Protein AF-T0YEG1-F1 (afdb_monomer)

InterPro domains:
  IPR000453 Chorismate synthase [PF01264] (1-141)
  IPR000453 Chorismate synthase [PTHR21085] (18-141)
  IPR035904 Chorismate synthase AroC superfamily [G3DSA:3.60.150.10] (1-143)
  IPR035904 Chorismate synthase AroC superfamily [SSF103263] (2-141)

Nearest PDB structures (foldseek):
  2qhf-assembly1_A  TM=9.565E-01  e=2.273E-11  unclassified
  4baj-assembly1_A  TM=9.523E-01  e=2.970E-11  Mycobacterium tuberculosis
  4bai-assembly1_A  TM=9.524E-01  e=4.149E-11  Mycobacterium tuberculosis
  2o12-assembly1_A  TM=9.758E-01  e=1.478E-10  Mycobacterium tuberculosis H37Rv
  2o11-assembly1_A  TM=9.607E-01  e=1.478E-10  Mycobacterium tuberculosis H37Rv

Foldseek 3Di:
DFQWKAPQGHDPPDDDDPVCQVVLVPQPRSDNDVVSSVVNVVVCVVQVVVVHDIDGDDDDADPPDDPPQFDPPDPCRQPQNVVFVVVCPDPPDDDDAAALRPVLVPDDPVPSDFDWDAQPVCVVQVRIATPDCNRNCRPHGHDDDDDPPPDPDDD

Structure (mmCIF, N/CA/C/O backbone):
data_AF-T0YEG1-F1
#
_entry.id   AF-T0YEG1-F1
#
loop_
_atom_site.group_PDB
_atom_site.id
_atom_site.type_symbol
_atom_site.label_atom_id
_atom_site.label_alt_id
_atom_site.label_comp_id
_atom_site.label_asym_id
_atom_site.label_entity_id
_atom_site.label_seq_id
_atom_site.pdbx_PDB_ins_code
_atom_site.Cartn_x
_atom_site.Cartn_y
_atom_site.Cartn_z
_atom_site.occupancy
_atom_site.B_iso_or_equiv
_atom_site.auth_seq_id
_atom_site.auth_comp_id
_atom_site.auth_asym_id
_atom_site.auth_atom_id
_atom_site.pdbx_PDB_model_num
ATOM 1 N N . HIS A 1 1 ? -7.327 1.721 -1.449 1.00 96.62 1 HIS A N 1
ATOM 2 C CA . HIS A 1 1 ? -8.341 0.846 -0.829 1.00 96.62 1 HIS A CA 1
ATOM 3 C C . HIS A 1 1 ? -7.730 0.218 0.411 1.00 96.62 1 HIS A C 1
ATOM 5 O O . HIS A 1 1 ? -6.508 0.142 0.495 1.00 96.62 1 HIS A O 1
ATOM 11 N N . VAL A 1 2 ? -8.543 -0.129 1.399 1.00 97.94 2 VAL A N 1
ATOM 12 C CA . VAL A 1 2 ? -8.074 -0.701 2.665 1.00 97.94 2 VAL A CA 1
ATOM 13 C C . VAL A 1 2 ? -7.899 -2.206 2.508 1.00 97.94 2 VAL A C 1
ATOM 15 O O . VAL A 1 2 ? -8.802 -2.884 2.024 1.00 97.94 2 VAL A O 1
ATOM 18 N N . VAL A 1 3 ? -6.732 -2.712 2.913 1.00 97.81 3 VAL A N 1
ATOM 19 C CA . VAL A 1 3 ? -6.375 -4.139 2.833 1.00 97.81 3 VAL A CA 1
ATOM 20 C C . VAL A 1 3 ? -6.279 -4.801 4.208 1.00 97.81 3 VAL A C 1
ATOM 22 O O . VAL A 1 3 ? -6.286 -6.026 4.301 1.00 97.81 3 VAL A O 1
ATOM 25 N N . ARG A 1 4 ? -6.213 -4.015 5.291 1.00 98.31 4 ARG A N 1
ATOM 26 C CA . ARG A 1 4 ? -6.243 -4.519 6.670 1.00 98.31 4 ARG A CA 1
ATOM 27 C C . ARG A 1 4 ? -6.834 -3.496 7.633 1.00 98.31 4 ARG A C 1
ATOM 29 O O . ARG A 1 4 ? -6.472 -2.324 7.553 1.00 98.31 4 ARG A O 1
ATOM 36 N N . ILE A 1 5 ? -7.631 -3.964 8.591 1.00 98.62 5 ILE A N 1
ATOM 37 C CA . ILE A 1 5 ? -7.984 -3.246 9.826 1.00 98.62 5 ILE A CA 1
ATOM 38 C C . ILE A 1 5 ? -7.854 -4.237 10.982 1.00 98.62 5 ILE A C 1
ATOM 40 O O . ILE A 1 5 ? -8.390 -5.341 10.897 1.00 98.62 5 ILE A O 1
ATOM 44 N N . GLY A 1 6 ? -7.126 -3.863 12.036 1.00 98.06 6 GLY A N 1
ATOM 45 C CA . GLY A 1 6 ? -6.855 -4.771 13.155 1.00 98.06 6 GLY A CA 1
ATOM 46 C C . GLY A 1 6 ? -6.250 -6.101 12.684 1.00 98.06 6 GLY A C 1
ATOM 47 O O . GLY A 1 6 ? -5.307 -6.114 11.883 1.00 98.06 6 GLY A O 1
ATOM 48 N N . ALA A 1 7 ? -6.811 -7.218 13.155 1.00 97.56 7 ALA A N 1
ATOM 49 C CA . ALA A 1 7 ? -6.394 -8.564 12.753 1.00 97.56 7 ALA A CA 1
ATOM 50 C C . ALA A 1 7 ? -6.937 -9.014 11.377 1.00 97.56 7 ALA A C 1
ATOM 52 O O . ALA A 1 7 ? -6.459 -10.001 10.812 1.00 97.56 7 ALA A O 1
ATOM 53 N N . VAL A 1 8 ? -7.909 -8.300 10.804 1.00 98.38 8 VAL A N 1
ATOM 54 C CA . VAL A 1 8 ? -8.610 -8.706 9.578 1.00 98.38 8 VAL A CA 1
ATOM 55 C C . VAL A 1 8 ? -7.862 -8.224 8.338 1.00 98.38 8 VAL A C 1
ATOM 57 O O . VAL A 1 8 ? -7.644 -7.027 8.162 1.00 98.38 8 VAL A O 1
ATOM 60 N N . THR A 1 9 ? -7.497 -9.148 7.445 1.00 97.88 9 THR A N 1
ATOM 61 C CA . THR A 1 9 ? -6.786 -8.861 6.185 1.00 97.88 9 THR A CA 1
ATOM 62 C C . THR A 1 9 ? -7.610 -9.320 4.982 1.00 97.88 9 THR A C 1
ATOM 64 O O . THR A 1 9 ? -8.132 -10.432 4.989 1.00 97.88 9 THR A O 1
ATOM 67 N N . SER A 1 10 ? -7.707 -8.487 3.943 1.00 96.62 10 SER A N 1
ATOM 68 C CA . SER A 1 10 ? -8.344 -8.861 2.676 1.00 96.62 10 SER A CA 1
ATOM 69 C C . SER A 1 10 ? -7.488 -9.858 1.883 1.00 96.62 10 SER A C 1
ATOM 71 O O . S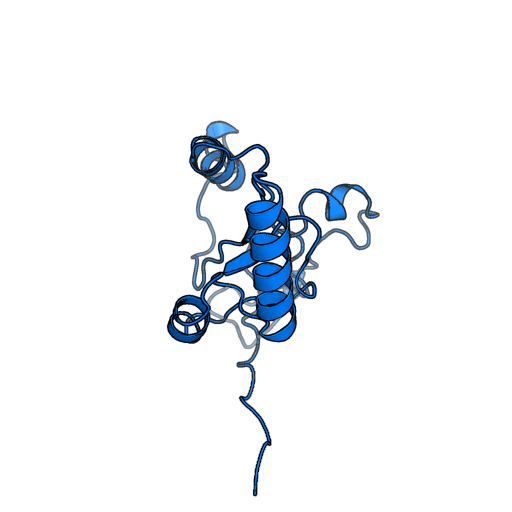ER A 1 10 ? -6.260 -9.845 2.022 1.00 96.62 10 SER A O 1
ATOM 73 N N . PRO A 1 11 ? -8.078 -10.659 0.979 1.00 94.12 11 PRO A N 1
ATOM 74 C CA . PRO A 1 11 ? -7.315 -11.560 0.120 1.00 94.12 11 PRO A CA 1
ATOM 75 C C . PRO A 1 11 ? -6.194 -10.839 -0.662 1.00 94.12 11 PRO A C 1
ATOM 77 O O . PRO A 1 11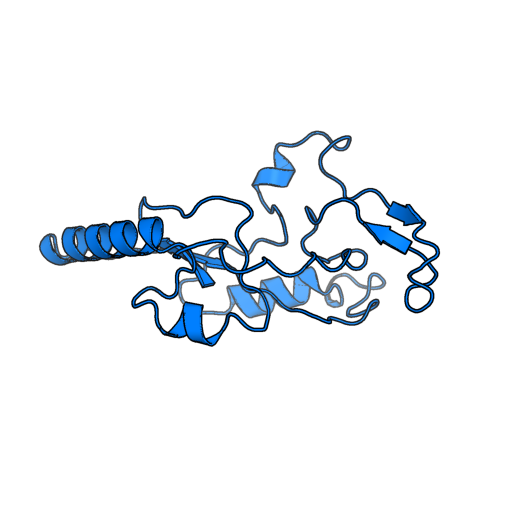 ? -6.412 -9.740 -1.188 1.00 94.12 11 PRO A O 1
ATOM 80 N N . PRO A 1 12 ? -4.989 -11.434 -0.772 1.00 87.94 12 PRO A N 1
ATOM 81 C CA . PRO A 1 12 ? -3.878 -10.819 -1.489 1.00 87.94 12 PRO A CA 1
ATOM 82 C C . PRO A 1 12 ? -4.146 -10.753 -2.999 1.00 87.94 12 PRO A C 1
ATOM 84 O O . PRO A 1 12 ? -4.909 -11.535 -3.564 1.00 87.94 12 PRO A O 1
ATOM 87 N N . GLY A 1 13 ? -3.484 -9.818 -3.684 1.00 82.94 13 GLY A N 1
ATOM 88 C CA . GLY A 1 13 ? -3.550 -9.696 -5.146 1.00 82.94 13 GLY A CA 1
ATOM 89 C C . GLY A 1 13 ? -4.841 -9.073 -5.693 1.00 82.94 13 GLY A C 1
ATOM 90 O O . GLY A 1 13 ? -4.989 -8.925 -6.912 1.00 82.94 13 GLY A O 1
ATOM 91 N N . VAL A 1 14 ? -5.769 -8.660 -4.826 1.00 83.00 14 VAL A N 1
ATOM 92 C CA . VAL A 1 14 ? -6.977 -7.936 -5.224 1.00 83.00 14 VAL A CA 1
ATOM 93 C C . VAL A 1 14 ? -6.701 -6.432 -5.198 1.00 83.00 14 VAL A C 1
ATOM 95 O O . VAL A 1 14 ? -6.606 -5.830 -4.138 1.00 83.00 14 VAL A O 1
ATOM 98 N N . ARG A 1 15 ? -6.603 -5.810 -6.382 1.00 89.94 15 ARG A N 1
ATOM 99 C CA . ARG A 1 15 ? -6.469 -4.350 -6.533 1.00 89.94 15 ARG A CA 1
ATOM 100 C C . ARG A 1 15 ? -7.646 -3.767 -7.328 1.00 89.94 15 ARG A C 1
ATOM 102 O O . ARG A 1 15 ? -8.048 -4.408 -8.306 1.00 89.94 15 ARG A O 1
ATOM 109 N N . PRO A 1 16 ? -8.183 -2.591 -6.955 1.00 93.44 16 PRO A N 1
ATOM 110 C CA . PRO A 1 16 ? -9.294 -1.950 -7.663 1.00 93.44 16 PRO A CA 1
ATOM 111 C C . PRO A 1 16 ? -8.829 -1.392 -9.000 1.00 93.44 16 PRO A C 1
ATOM 113 O O . PRO A 1 16 ? -7.845 -0.659 -9.037 1.00 93.44 16 PRO A O 1
ATOM 116 N N . ALA A 1 17 ? -9.525 -1.689 -10.090 1.00 92.88 17 ALA A N 1
ATOM 117 C CA . ALA A 1 17 ? -9.319 -1.041 -11.380 1.00 92.88 17 ALA A CA 1
ATOM 118 C C . ALA A 1 17 ? -9.678 0.461 -11.314 1.00 92.88 17 ALA A C 1
ATOM 120 O O . ALA A 1 17 ? -10.447 0.871 -10.444 1.00 92.88 17 ALA A O 1
ATOM 121 N N . PRO A 1 18 ? -9.198 1.297 -12.259 1.00 91.94 18 PRO A N 1
ATOM 122 C CA . PRO A 1 18 ? -9.544 2.722 -12.297 1.00 91.94 18 PRO A CA 1
ATOM 123 C C . PRO A 1 18 ? -11.052 3.014 -12.249 1.00 91.94 18 PRO A C 1
ATOM 125 O O . PRO A 1 18 ? -11.471 3.990 -11.640 1.00 91.94 18 PRO A O 1
ATOM 128 N N . SER A 1 19 ? -11.865 2.154 -12.871 1.00 93.62 19 SER A N 1
ATOM 129 C CA . SER A 1 19 ? -13.327 2.264 -12.927 1.00 93.62 19 SER A CA 1
ATOM 130 C C . SER A 1 19 ? -14.046 1.786 -11.660 1.00 93.62 19 SER A C 1
ATOM 132 O O . SER A 1 19 ? -15.265 1.877 -11.585 1.00 93.62 19 SER A O 1
ATOM 134 N N . GLU A 1 20 ? -13.330 1.225 -10.686 1.00 94.06 20 GLU A N 1
ATOM 135 C CA . GLU A 1 20 ? -13.904 0.670 -9.450 1.00 94.06 20 GLU A CA 1
ATOM 136 C C . GLU A 1 20 ? -13.783 1.638 -8.267 1.00 94.06 20 GLU A C 1
ATOM 138 O O . GLU A 1 20 ? -14.040 1.258 -7.128 1.00 94.06 20 GLU A O 1
ATOM 143 N N . ARG A 1 21 ? -13.410 2.899 -8.519 1.00 93.12 21 ARG A N 1
ATOM 144 C CA . ARG A 1 21 ? -13.273 3.914 -7.468 1.00 93.12 21 ARG A CA 1
ATOM 145 C C . ARG A 1 21 ? -14.561 4.089 -6.666 1.00 93.12 21 ARG A C 1
ATOM 147 O O . ARG A 1 21 ? -14.509 4.022 -5.445 1.00 93.12 21 ARG A O 1
ATOM 154 N N . ASP A 1 22 ? -15.695 4.226 -7.346 1.00 95.62 22 ASP A N 1
ATOM 155 C CA . ASP A 1 22 ? -16.988 4.433 -6.683 1.00 95.62 22 ASP A CA 1
ATOM 156 C C . ASP A 1 22 ? -17.419 3.201 -5.874 1.00 95.62 22 ASP A C 1
ATOM 158 O O . ASP A 1 22 ? -18.046 3.330 -4.830 1.00 95.62 22 ASP A O 1
ATOM 162 N N . VAL A 1 23 ? -17.017 1.999 -6.310 1.00 95.06 23 VAL A N 1
ATOM 163 C CA . VAL A 1 23 ? -17.257 0.749 -5.568 1.00 95.06 23 VAL A CA 1
ATOM 164 C C . VAL A 1 23 ? -16.466 0.743 -4.261 1.00 95.06 23 VAL A C 1
ATOM 166 O O . VAL A 1 23 ? -17.005 0.404 -3.212 1.00 95.06 23 VAL A O 1
ATOM 169 N N . VAL A 1 24 ? -15.195 1.152 -4.309 1.00 96.56 24 VAL A N 1
ATOM 170 C CA . VAL A 1 24 ? -14.360 1.290 -3.108 1.00 96.56 24 VAL A CA 1
ATOM 171 C C . VAL A 1 24 ? -14.912 2.375 -2.186 1.00 96.56 24 VAL A C 1
ATOM 173 O O . VAL A 1 24 ? -14.927 2.182 -0.977 1.00 96.56 24 VAL A O 1
ATOM 176 N N . ASP A 1 25 ? -15.366 3.501 -2.732 1.00 96.75 25 ASP A N 1
ATOM 177 C CA . ASP A 1 25 ? -15.872 4.626 -1.940 1.00 96.75 25 ASP A CA 1
ATOM 178 C C . ASP A 1 25 ? -17.252 4.346 -1.316 1.00 96.75 25 ASP A C 1
ATOM 180 O O . ASP A 1 25 ? -17.569 4.922 -0.279 1.00 96.75 25 ASP A O 1
ATOM 184 N N . ALA A 1 26 ? -18.037 3.422 -1.882 1.00 96.94 26 ALA A N 1
ATOM 185 C CA . ALA A 1 26 ? -19.301 2.960 -1.302 1.00 96.94 26 ALA A CA 1
ATOM 186 C C . ALA A 1 26 ? -19.126 2.021 -0.090 1.00 96.94 26 ALA A C 1
ATOM 188 O O . ALA A 1 26 ? -20.056 1.855 0.696 1.00 96.94 26 ALA A O 1
ATOM 189 N N . SER A 1 27 ? -17.954 1.397 0.072 1.00 97.38 27 SER A N 1
ATOM 190 C CA . SER A 1 27 ? -17.638 0.559 1.234 1.00 97.38 27 SER A CA 1
ATOM 191 C C . SER A 1 27 ? -17.370 1.432 2.463 1.00 97.38 27 SER A C 1
ATOM 193 O O . SER A 1 27 ? -16.503 2.305 2.417 1.00 97.38 27 SER A O 1
ATOM 195 N N . GLU A 1 28 ? -18.043 1.161 3.589 1.00 97.81 28 GLU A N 1
ATOM 196 C CA . GLU A 1 28 ? -17.878 1.924 4.845 1.00 97.81 28 GLU A CA 1
ATOM 197 C C . GLU A 1 28 ? -16.418 1.970 5.325 1.00 97.81 28 GLU A C 1
ATOM 199 O O . GLU A 1 28 ? -15.969 2.957 5.905 1.00 97.81 28 GLU A O 1
ATOM 204 N N . VAL A 1 29 ? -15.657 0.910 5.042 1.00 98.00 29 VAL A N 1
ATOM 205 C CA . VAL A 1 29 ? -14.234 0.783 5.391 1.00 98.00 29 VAL A CA 1
ATOM 206 C C . VAL A 1 29 ? -13.312 0.929 4.179 1.00 98.00 29 VAL A C 1
ATOM 208 O O . VAL A 1 29 ? -12.116 0.676 4.277 1.00 98.00 29 VAL A O 1
ATOM 211 N N . ARG A 1 30 ? -13.844 1.324 3.016 1.00 97.94 30 ARG A N 1
ATOM 212 C CA . ARG A 1 30 ? -13.111 1.479 1.746 1.00 97.94 30 ARG A CA 1
ATOM 213 C C . ARG A 1 30 ? -12.285 0.253 1.343 1.00 97.94 30 ARG A C 1
ATOM 215 O O . ARG A 1 30 ? -11.227 0.384 0.712 1.00 97.94 30 ARG A O 1
ATOM 222 N N . CYS A 1 31 ? -12.754 -0.936 1.714 1.00 97.25 31 CYS A N 1
ATOM 223 C CA . CYS A 1 31 ? -12.201 -2.218 1.287 1.00 97.25 31 CYS A CA 1
ATOM 224 C C . CYS A 1 31 ? -12.953 -2.696 0.040 1.00 97.25 31 CYS A C 1
ATOM 226 O O . CYS A 1 31 ? -14.179 -2.602 -0.014 1.00 97.25 31 CYS A O 1
ATOM 228 N N . LEU A 1 32 ? -12.216 -3.174 -0.967 1.00 96.50 32 LEU A N 1
ATOM 229 C CA . LEU A 1 32 ? -12.792 -3.664 -2.223 1.00 96.50 32 LEU A CA 1
ATOM 230 C C . LEU A 1 32 ? -13.469 -5.035 -2.070 1.00 96.50 32 LEU A C 1
ATOM 232 O O . LEU A 1 32 ? -14.381 -5.352 -2.827 1.00 96.50 32 LEU A O 1
ATOM 236 N N . ASP A 1 33 ? -12.991 -5.851 -1.132 1.00 95.94 33 ASP A N 1
ATOM 237 C CA . ASP A 1 33 ? -13.516 -7.189 -0.884 1.00 95.94 33 ASP A CA 1
ATOM 238 C 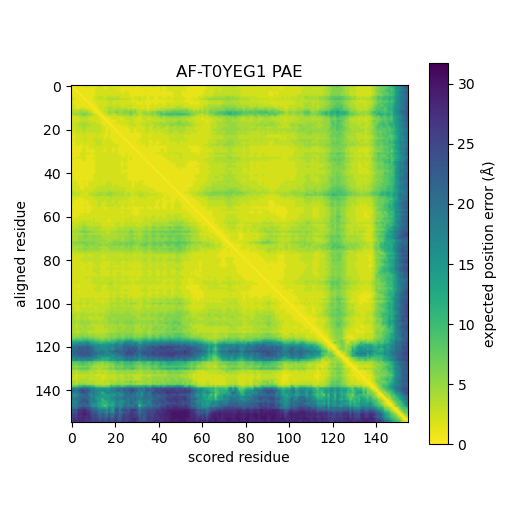C . ASP A 1 33 ? -14.676 -7.120 0.128 1.00 95.94 33 ASP A C 1
ATOM 240 O O . ASP A 1 33 ? -14.462 -6.663 1.254 1.00 95.94 33 ASP A O 1
ATOM 244 N N . PRO A 1 34 ? -15.906 -7.520 -0.246 1.00 95.56 34 PRO A N 1
ATOM 245 C CA . PRO A 1 34 ? -17.079 -7.337 0.606 1.00 95.56 34 PRO A CA 1
ATOM 246 C C . PRO A 1 34 ? -17.061 -8.226 1.858 1.00 95.56 34 PRO A C 1
ATOM 248 O O . PRO A 1 34 ? -17.536 -7.798 2.910 1.00 95.56 34 PRO A O 1
ATOM 251 N N . GLU A 1 35 ? -16.491 -9.432 1.778 1.00 96.81 35 GLU A N 1
ATOM 252 C CA . GLU A 1 35 ? -16.385 -10.343 2.924 1.00 96.81 35 GLU A CA 1
ATOM 253 C C . GLU A 1 35 ? -15.396 -9.798 3.961 1.00 96.81 35 GLU A C 1
ATOM 255 O O . GLU A 1 35 ? -15.722 -9.678 5.146 1.00 96.81 35 GLU A O 1
ATOM 260 N N . ALA A 1 36 ? -14.214 -9.373 3.511 1.00 97.50 36 ALA A N 1
ATOM 261 C CA . ALA A 1 36 ? -13.231 -8.719 4.359 1.00 97.50 36 ALA A CA 1
ATOM 262 C C . ALA A 1 36 ? -13.767 -7.393 4.914 1.00 97.50 36 ALA A C 1
ATOM 264 O O . ALA A 1 36 ? -13.536 -7.100 6.084 1.00 97.50 36 ALA A O 1
ATOM 265 N N . ALA A 1 37 ? -14.524 -6.617 4.129 1.00 98.00 37 ALA A N 1
ATOM 266 C CA . ALA A 1 37 ? -15.154 -5.386 4.602 1.00 98.00 37 ALA A CA 1
ATOM 267 C C . ALA A 1 37 ? -16.105 -5.650 5.781 1.00 98.00 37 ALA A C 1
ATOM 269 O O . ALA A 1 37 ? -16.012 -4.974 6.807 1.00 98.00 37 ALA A O 1
ATOM 270 N N . ALA A 1 38 ? -16.972 -6.663 5.678 1.00 98.38 38 ALA A N 1
ATOM 271 C CA . ALA A 1 38 ? -17.875 -7.046 6.763 1.00 98.38 38 ALA A CA 1
ATOM 272 C C . ALA A 1 38 ? -17.110 -7.490 8.023 1.00 98.38 38 ALA A C 1
ATOM 274 O O . ALA A 1 38 ? -17.450 -7.077 9.135 1.00 98.38 38 ALA A O 1
ATOM 275 N N . ALA A 1 39 ? -16.040 -8.273 7.855 1.00 98.50 39 ALA A N 1
ATOM 276 C CA . ALA A 1 39 ? -15.183 -8.697 8.960 1.00 98.50 39 ALA A CA 1
ATOM 277 C C . ALA A 1 39 ? -14.436 -7.517 9.616 1.00 98.50 39 ALA A C 1
ATOM 279 O O . ALA A 1 39 ? -14.371 -7.439 10.841 1.00 98.50 39 ALA A O 1
ATOM 280 N N . MET A 1 40 ? -13.940 -6.554 8.832 1.00 98.62 40 MET A N 1
ATOM 281 C CA . MET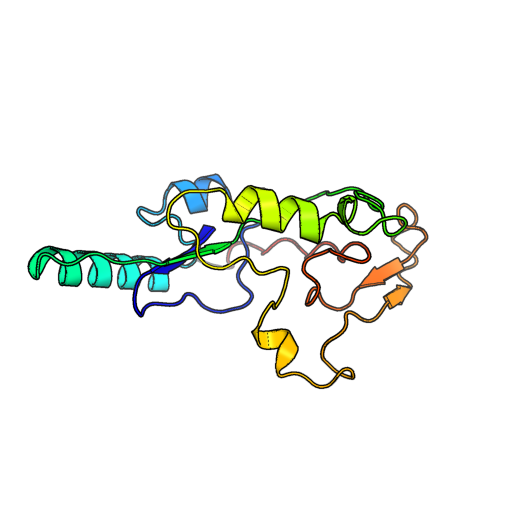 A 1 40 ? -13.307 -5.333 9.349 1.00 98.62 40 MET A CA 1
ATOM 282 C C . MET A 1 40 ? -14.296 -4.478 10.154 1.00 98.62 40 MET A C 1
ATOM 284 O O . MET A 1 40 ? -13.938 -3.952 11.204 1.00 98.62 40 MET A O 1
ATOM 288 N N . ILE A 1 41 ? -15.550 -4.359 9.705 1.00 98.62 41 ILE A N 1
ATOM 289 C CA . ILE A 1 41 ? -16.602 -3.644 10.448 1.00 98.62 41 ILE A CA 1
ATOM 290 C C . ILE A 1 41 ? -16.885 -4.333 11.790 1.00 98.62 41 ILE A C 1
ATOM 292 O O . ILE A 1 41 ? -17.050 -3.656 12.806 1.00 98.62 41 ILE A O 1
ATOM 296 N N . ALA A 1 42 ? -16.935 -5.668 11.815 1.00 98.56 42 ALA A N 1
ATOM 297 C CA . ALA A 1 42 ? -17.120 -6.425 13.052 1.00 98.56 42 ALA A CA 1
ATOM 298 C C . ALA A 1 42 ? -15.960 -6.203 14.040 1.00 98.56 42 ALA A C 1
ATOM 300 O O . ALA A 1 42 ? -16.213 -5.941 15.216 1.00 98.56 42 ALA A O 1
ATOM 301 N N . GLU A 1 43 ? -14.719 -6.219 13.550 1.00 98.56 43 GLU A N 1
ATOM 302 C CA . GLU A 1 43 ? -13.513 -5.933 14.337 1.00 98.56 43 GLU A CA 1
ATOM 303 C C . GLU A 1 43 ? -13.549 -4.517 14.938 1.00 98.56 43 GLU A C 1
ATOM 305 O O . GLU A 1 43 ? -13.342 -4.337 16.138 1.00 98.56 43 GLU A O 1
ATOM 310 N N . ILE A 1 44 ? -13.905 -3.506 14.134 1.00 98.62 44 ILE A N 1
ATOM 311 C CA . ILE A 1 44 ? -14.063 -2.119 14.605 1.00 98.62 44 ILE A CA 1
ATOM 312 C C . ILE A 1 44 ? -15.095 -2.038 15.732 1.00 98.62 44 ILE A C 1
ATOM 314 O O . ILE A 1 44 ? -14.861 -1.376 16.742 1.00 98.62 44 ILE A O 1
ATOM 318 N N . ARG A 1 45 ? -16.243 -2.710 15.579 1.00 98.31 45 ARG A N 1
ATOM 319 C CA . ARG A 1 45 ? -17.303 -2.716 16.600 1.00 98.31 45 ARG A CA 1
ATOM 320 C C . ARG A 1 45 ? -16.858 -3.408 17.887 1.00 98.31 45 ARG A C 1
ATOM 322 O O . ARG A 1 45 ? -17.240 -2.951 18.963 1.00 98.31 45 ARG A O 1
ATOM 329 N N . ALA A 1 46 ? -16.076 -4.482 17.786 1.00 98.44 46 ALA A N 1
ATOM 330 C CA . ALA A 1 46 ? -15.524 -5.180 18.943 1.00 98.44 46 ALA A CA 1
ATOM 331 C C . ALA A 1 46 ? -14.557 -4.276 19.724 1.00 98.44 46 ALA A C 1
ATOM 333 O O . ALA A 1 46 ? -14.794 -4.026 20.904 1.00 98.44 46 ALA A O 1
ATOM 334 N N . ALA A 1 47 ? -13.570 -3.681 19.047 1.00 98.50 47 ALA A N 1
ATOM 335 C CA . ALA A 1 47 ? -12.627 -2.751 19.673 1.00 98.50 47 ALA A CA 1
ATOM 336 C C . ALA A 1 47 ? -13.337 -1.536 20.295 1.00 98.50 47 ALA A C 1
ATOM 338 O O . ALA A 1 47 ? -13.066 -1.163 21.435 1.00 98.50 47 ALA A O 1
ATOM 339 N N . ALA A 1 48 ? -14.324 -0.962 19.596 1.00 98.38 48 ALA A N 1
ATOM 340 C CA . ALA A 1 48 ? -15.100 0.164 20.111 1.00 98.38 48 ALA A CA 1
ATOM 341 C C . ALA A 1 48 ? -15.893 -0.189 21.382 1.00 98.38 48 ALA A C 1
ATOM 343 O O . ALA A 1 48 ? -15.991 0.634 22.292 1.00 98.38 48 ALA A O 1
ATOM 344 N N . LYS A 1 49 ? -16.442 -1.410 21.475 1.00 98.25 49 LYS A N 1
ATOM 345 C CA . LYS A 1 49 ? -17.141 -1.895 22.678 1.00 98.25 49 LYS A CA 1
ATOM 346 C C . LYS A 1 49 ? -16.201 -2.011 23.882 1.00 98.25 49 LYS A C 1
ATOM 348 O O . LYS A 1 49 ? -16.646 -1.845 25.015 1.00 98.25 49 LYS A O 1
ATOM 353 N N . GLU A 1 50 ? -14.927 -2.285 23.632 1.00 98.12 50 GLU A N 1
ATOM 354 C CA . GLU A 1 50 ? -13.877 -2.396 24.648 1.00 98.12 50 GLU A CA 1
ATOM 355 C C . GLU A 1 50 ? -13.212 -1.045 24.967 1.00 98.12 50 GLU A C 1
ATOM 357 O O . GLU A 1 50 ? -12.435 -0.950 25.914 1.00 98.12 50 GLU A O 1
ATOM 362 N N . GLY A 1 51 ? -13.559 0.019 24.233 1.00 98.00 51 GLY A N 1
ATOM 363 C CA . GLY A 1 51 ? -12.948 1.340 24.386 1.00 98.00 51 GLY A CA 1
ATOM 364 C C . GLY A 1 51 ? -11.530 1.428 23.815 1.00 98.00 51 GLY A C 1
ATOM 365 O O . GLY A 1 51 ? -10.769 2.302 24.228 1.00 98.00 51 GLY A O 1
ATOM 366 N N . ASP A 1 52 ? -11.180 0.535 22.888 1.00 9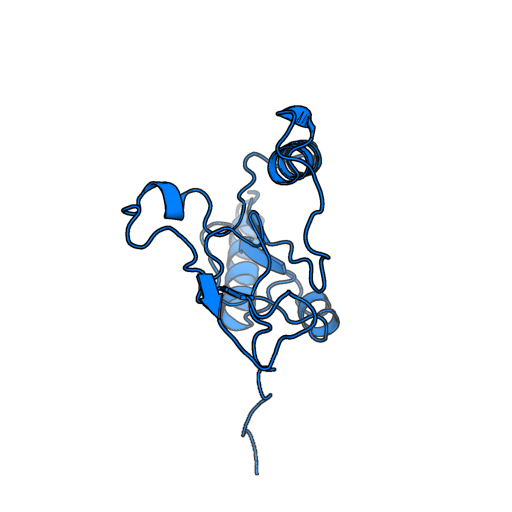8.44 52 ASP A N 1
ATOM 367 C CA . ASP A 1 52 ? -9.868 0.470 22.245 1.00 98.44 52 ASP A CA 1
ATOM 368 C C . ASP A 1 52 ? -9.887 1.084 20.829 1.00 98.44 52 ASP A C 1
ATOM 370 O O . ASP A 1 52 ? -10.924 1.498 20.299 1.00 98.44 52 ASP A O 1
ATOM 374 N N . SER A 1 53 ? -8.715 1.166 20.205 1.00 97.88 53 SER A N 1
ATOM 375 C CA . SER A 1 53 ? -8.486 1.714 18.872 1.00 97.88 53 SER A CA 1
ATOM 376 C C . SER A 1 53 ? -7.760 0.714 17.976 1.00 97.88 53 SER A C 1
ATOM 378 O O . SER A 1 53 ? -6.988 -0.122 18.437 1.00 97.88 53 SER A O 1
ATOM 380 N N . LEU A 1 54 ? -7.979 0.820 16.666 1.00 98.56 54 LEU A N 1
ATOM 381 C CA . LEU A 1 54 ? -7.358 -0.059 15.681 1.00 98.56 54 LEU A CA 1
ATOM 382 C C . LEU A 1 54 ? -6.536 0.739 14.677 1.00 98.56 54 LEU A C 1
ATOM 384 O O . LEU A 1 54 ? -6.925 1.820 14.234 1.00 98.56 54 LEU A O 1
ATOM 388 N N . GLY A 1 55 ? -5.410 0.155 14.278 1.00 98.44 55 GLY A N 1
ATOM 389 C CA . GLY A 1 55 ? -4.686 0.547 13.077 1.00 98.44 55 GLY A CA 1
ATOM 390 C C . GLY A 1 55 ? -5.144 -0.246 11.851 1.00 98.44 55 GLY A C 1
ATOM 391 O O . GLY A 1 55 ? -6.111 -1.011 11.883 1.00 98.44 55 GLY A O 1
ATOM 392 N N . GLY A 1 56 ? -4.397 -0.106 10.761 1.00 98.12 56 GLY A N 1
ATOM 393 C CA . GLY A 1 56 ? -4.668 -0.834 9.530 1.00 98.12 56 GLY A CA 1
ATOM 394 C C . GLY A 1 56 ? -3.609 -0.607 8.462 1.00 98.12 56 GLY A C 1
ATOM 395 O O . GLY A 1 56 ? -2.584 0.031 8.701 1.00 98.12 56 GLY A O 1
ATOM 396 N N . VAL A 1 57 ? -3.877 -1.136 7.273 1.00 98.19 57 VAL A N 1
ATOM 397 C CA . VAL A 1 57 ? -3.042 -0.967 6.081 1.00 98.19 57 VAL A CA 1
ATOM 398 C C . VAL A 1 57 ? -3.938 -0.553 4.921 1.00 98.19 57 VAL A C 1
ATOM 400 O O . VAL A 1 57 ? -4.958 -1.190 4.644 1.00 98.19 57 VAL A O 1
ATOM 403 N N . ALA A 1 58 ? -3.540 0.508 4.226 1.00 97.31 58 ALA A N 1
ATOM 404 C CA . ALA A 1 58 ? -4.177 0.965 3.001 1.00 97.31 58 ALA A CA 1
ATOM 405 C C . ALA A 1 58 ? -3.199 0.846 1.830 1.00 97.31 58 ALA A C 1
ATOM 407 O O . ALA A 1 58 ? -2.042 1.244 1.933 1.00 97.31 58 ALA A O 1
ATOM 408 N N . GLU A 1 59 ? -3.686 0.334 0.704 1.00 97.12 59 GLU A N 1
ATOM 409 C CA . GLU A 1 59 ? -2.938 0.261 -0.546 1.00 97.12 59 GLU A CA 1
ATOM 410 C C . GLU A 1 59 ? -3.386 1.396 -1.479 1.00 97.12 59 GLU A C 1
ATOM 412 O O . GLU A 1 59 ? -4.581 1.569 -1.771 1.00 97.12 59 GLU A O 1
ATOM 417 N N . VAL A 1 60 ? -2.416 2.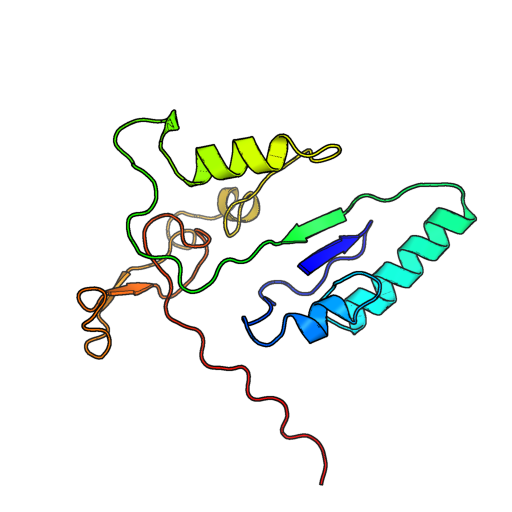176 -1.959 1.00 95.88 60 VAL A N 1
ATOM 418 C CA . VAL A 1 60 ? -2.616 3.222 -2.967 1.00 95.88 60 VAL A CA 1
ATOM 419 C C . VAL A 1 60 ? -2.140 2.687 -4.309 1.00 95.88 60 VAL A C 1
ATOM 421 O O . VAL A 1 60 ? -1.016 2.210 -4.429 1.00 95.88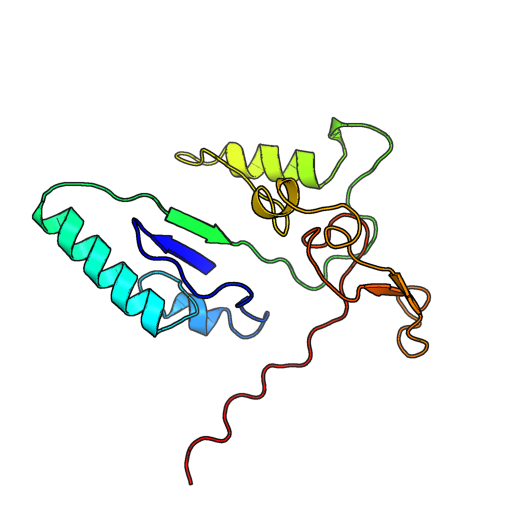 60 VAL A O 1
ATOM 424 N N . VAL A 1 61 ? -2.990 2.787 -5.331 1.00 94.00 61 VAL A N 1
ATOM 425 C CA . VAL A 1 61 ? -2.683 2.276 -6.669 1.00 94.00 61 VAL A CA 1
ATOM 426 C C . VAL A 1 61 ? -2.788 3.409 -7.679 1.00 94.00 61 VAL A C 1
ATOM 428 O O . VAL A 1 61 ? -3.826 4.062 -7.783 1.00 94.00 61 VAL A O 1
ATOM 431 N N . ALA A 1 62 ? -1.712 3.629 -8.434 1.00 92.38 62 ALA A N 1
ATOM 432 C CA . ALA A 1 62 ? -1.662 4.595 -9.524 1.00 92.38 62 ALA A CA 1
ATOM 43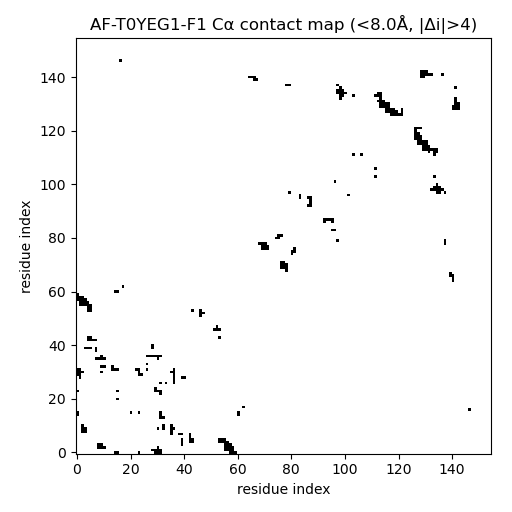3 C C . ALA A 1 62 ? -1.640 3.861 -10.871 1.00 92.38 62 ALA A C 1
ATOM 435 O O . ALA A 1 62 ? -0.831 2.963 -11.099 1.00 92.38 62 ALA A O 1
ATOM 436 N N . TYR A 1 63 ? -2.534 4.253 -11.776 1.00 90.44 63 TYR A N 1
ATOM 437 C CA . TYR A 1 63 ? -2.684 3.642 -13.095 1.00 90.44 63 TYR A CA 1
ATOM 438 C C . TYR A 1 63 ? -2.258 4.600 -14.202 1.00 90.44 63 TYR A C 1
ATOM 440 O O . TYR A 1 63 ? -2.386 5.811 -14.061 1.00 90.44 63 TYR A O 1
ATOM 448 N N . GLY A 1 64 ? -1.771 4.051 -15.319 1.00 86.94 64 GLY A N 1
ATOM 449 C CA . GLY A 1 64 ? -1.352 4.859 -16.471 1.00 86.94 64 GLY A CA 1
ATOM 450 C C . GLY A 1 64 ? -0.104 5.707 -16.210 1.00 86.94 64 GLY A C 1
ATOM 451 O O . GLY A 1 64 ? 0.136 6.671 -16.927 1.00 86.94 64 GLY A O 1
ATOM 452 N N . VAL A 1 65 ? 0.680 5.357 -15.187 1.00 88.38 65 VAL A N 1
ATOM 453 C CA . VAL A 1 65 ? 1.908 6.071 -14.834 1.00 88.38 65 VAL A CA 1
ATOM 454 C C . VAL A 1 65 ? 2.916 5.947 -15.987 1.00 88.38 65 VAL A C 1
ATOM 456 O O . VAL A 1 65 ? 3.221 4.819 -16.393 1.00 88.38 65 VAL A O 1
ATOM 459 N N . PRO A 1 66 ? 3.429 7.064 -16.538 1.00 83.88 66 PRO A N 1
ATOM 460 C CA . PRO A 1 66 ? 4.401 7.017 -17.621 1.00 83.88 66 PRO A CA 1
ATOM 461 C C . PRO A 1 66 ? 5.725 6.406 -17.150 1.00 83.88 66 PRO A C 1
ATOM 463 O O . PRO A 1 66 ? 6.152 6.573 -16.006 1.00 83.88 66 PRO A O 1
ATOM 466 N N . VAL A 1 67 ? 6.398 5.695 -18.055 1.00 84.44 67 VAL A N 1
ATOM 467 C CA . VAL A 1 67 ? 7.724 5.126 -17.787 1.00 84.44 67 VAL A CA 1
ATOM 468 C C . VAL A 1 67 ? 8.744 6.257 -17.648 1.00 84.44 67 VAL A C 1
ATOM 470 O O . VAL A 1 67 ? 8.729 7.206 -18.427 1.00 84.44 67 VAL A O 1
ATOM 473 N N . GLY A 1 68 ? 9.652 6.131 -16.679 1.00 86.88 68 GLY A N 1
ATOM 474 C CA . GLY A 1 68 ? 10.753 7.079 -16.485 1.00 86.88 68 GLY A CA 1
ATOM 475 C C . GLY A 1 68 ? 10.490 8.186 -15.462 1.00 86.88 68 GLY A C 1
ATOM 476 O O . GLY A 1 68 ? 11.297 9.104 -15.372 1.00 86.88 68 GLY A O 1
ATOM 477 N N . LEU A 1 69 ? 9.406 8.116 -14.678 1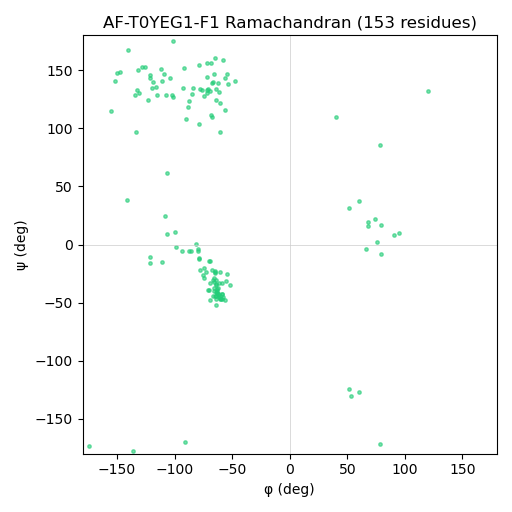.00 90.50 69 LEU A N 1
ATOM 478 C CA . LEU A 1 69 ? 9.246 8.998 -13.517 1.00 90.50 69 LEU A CA 1
ATOM 479 C C . LEU A 1 69 ? 10.282 8.694 -12.426 1.00 90.50 69 LEU A C 1
ATOM 481 O O . LEU A 1 69 ? 10.556 7.535 -12.108 1.00 90.50 69 LEU A O 1
ATOM 485 N N . GLY A 1 70 ? 10.807 9.758 -11.817 1.00 91.00 70 GLY A N 1
ATOM 486 C CA . GLY A 1 70 ? 11.932 9.691 -10.885 1.00 91.00 70 GLY A CA 1
ATOM 487 C C . GLY A 1 70 ? 13.280 9.558 -11.598 1.00 91.00 70 GLY A C 1
ATOM 488 O O . GLY A 1 70 ? 13.392 9.700 -12.813 1.00 91.00 70 GLY A O 1
ATOM 489 N N . SER A 1 71 ? 14.339 9.315 -10.831 1.00 92.50 71 SER A N 1
ATOM 490 C CA . SER A 1 71 ? 15.692 9.147 -11.360 1.00 92.50 71 SER A CA 1
ATOM 491 C C . SER A 1 71 ? 16.493 8.154 -10.528 1.00 92.50 71 SER A C 1
ATOM 493 O O . SER A 1 71 ? 16.331 8.070 -9.316 1.00 92.50 71 SER A O 1
ATOM 495 N N . TYR A 1 72 ? 17.402 7.431 -11.179 1.00 91.31 72 TYR A N 1
ATOM 496 C CA . TYR A 1 72 ? 18.389 6.576 -10.516 1.00 91.31 72 TYR A CA 1
ATOM 497 C C . TYR A 1 72 ? 19.728 7.290 -10.269 1.00 91.31 72 TYR A C 1
ATOM 499 O O . TYR A 1 72 ? 20.613 6.712 -9.644 1.00 91.31 72 TYR A O 1
ATOM 507 N N . VAL A 1 73 ? 19.894 8.522 -10.770 1.00 93.75 73 VAL A N 1
ATOM 508 C CA . VAL A 1 73 ? 21.178 9.247 -10.762 1.00 93.75 73 VAL A CA 1
ATOM 509 C C . VAL A 1 73 ? 21.582 9.666 -9.349 1.00 93.75 73 VAL A C 1
ATOM 511 O O . VAL A 1 73 ? 22.752 9.576 -8.989 1.00 93.75 73 VAL A O 1
ATOM 514 N N . HIS A 1 74 ? 20.612 10.089 -8.538 1.00 94.38 74 HIS A N 1
ATOM 515 C CA . HIS A 1 74 ? 20.824 10.441 -7.139 1.00 94.38 74 HIS A CA 1
ATOM 516 C C . HIS A 1 74 ? 19.777 9.780 -6.251 1.00 94.38 74 HIS A C 1
ATOM 518 O O . HIS A 1 74 ? 18.654 9.511 -6.676 1.00 94.38 74 HIS A O 1
ATOM 524 N N . TRP A 1 75 ? 20.176 9.493 -5.015 1.00 90.56 75 TRP A N 1
ATOM 525 C CA . TRP A 1 75 ? 19.388 8.721 -4.060 1.00 90.56 75 TRP A CA 1
ATOM 526 C C . TRP A 1 75 ? 18.079 9.418 -3.660 1.00 90.56 75 TRP A C 1
ATOM 528 O O . TRP A 1 75 ? 17.069 8.742 -3.499 1.00 90.56 75 TRP A O 1
ATOM 538 N N . ASP A 1 76 ? 18.081 10.748 -3.568 1.00 93.94 76 ASP A N 1
ATOM 539 C CA . ASP A 1 76 ? 16.945 11.604 -3.197 1.00 93.94 76 ASP A CA 1
ATOM 540 C C . ASP A 1 76 ? 15.956 11.831 -4.350 1.00 93.94 76 ASP A C 1
ATOM 542 O O . ASP A 1 76 ? 14.852 12.328 -4.145 1.00 93.94 76 ASP A O 1
ATOM 546 N N . ARG A 1 77 ? 16.333 11.445 -5.575 1.00 93.50 77 ARG A N 1
ATOM 547 C CA . ARG A 1 77 ? 15.489 11.554 -6.775 1.00 93.50 77 ARG A CA 1
ATOM 548 C C . ARG A 1 77 ? 14.800 10.246 -7.148 1.00 93.50 77 ARG A C 1
ATOM 550 O O . ARG A 1 77 ? 14.054 10.213 -8.132 1.00 93.50 77 ARG A O 1
ATOM 557 N N . LYS A 1 78 ? 15.050 9.166 -6.406 1.00 94.31 78 LYS A N 1
ATOM 558 C CA . LYS A 1 78 ? 14.377 7.888 -6.634 1.00 94.31 78 LYS A CA 1
ATOM 559 C C . LYS A 1 78 ? 12.903 8.011 -6.248 1.00 94.31 78 LYS A C 1
ATOM 561 O O . LYS A 1 78 ? 12.573 8.542 -5.190 1.00 94.31 78 LYS A O 1
ATOM 566 N N . LEU A 1 79 ? 12.015 7.549 -7.128 1.00 95.19 79 LEU A N 1
ATOM 567 C CA . LEU A 1 79 ? 10.571 7.731 -6.959 1.00 95.19 79 LEU A CA 1
ATOM 568 C C . LEU A 1 79 ? 10.037 7.024 -5.706 1.00 95.19 79 LEU A C 1
ATOM 570 O O . LEU A 1 79 ? 9.238 7.599 -4.980 1.00 95.19 79 LEU A O 1
ATOM 574 N N . ASP A 1 80 ? 10.499 5.806 -5.440 1.00 95.38 80 ASP A N 1
ATOM 575 C CA . ASP A 1 80 ? 10.197 5.050 -4.221 1.00 95.38 80 ASP A CA 1
ATOM 576 C C . ASP A 1 80 ? 10.642 5.792 -2.953 1.00 95.38 80 ASP A C 1
ATOM 578 O O . ASP A 1 80 ? 9.866 5.884 -2.006 1.00 95.38 80 ASP A O 1
ATOM 582 N N . GLY A 1 81 ? 11.835 6.395 -2.952 1.00 96.25 81 GLY A N 1
ATOM 583 C CA . GLY A 1 81 ? 12.314 7.237 -1.851 1.00 96.25 81 GLY A CA 1
ATOM 584 C C . GLY A 1 81 ? 11.428 8.464 -1.604 1.00 96.25 81 GLY A C 1
ATOM 585 O O . GLY A 1 81 ? 11.058 8.742 -0.463 1.00 96.25 81 GLY A O 1
ATOM 586 N N . LEU A 1 82 ? 11.029 9.164 -2.671 1.00 96.81 82 LEU A N 1
ATOM 587 C CA . LEU A 1 82 ? 10.127 10.320 -2.592 1.00 96.81 82 LEU A CA 1
ATOM 588 C C . LEU A 1 82 ? 8.728 9.928 -2.094 1.00 96.81 82 LEU A C 1
ATOM 590 O O . LEU A 1 82 ? 8.175 10.599 -1.222 1.00 96.81 82 LEU A O 1
ATOM 594 N N . LEU A 1 83 ? 8.166 8.833 -2.615 1.00 96.81 83 LEU A N 1
ATOM 595 C CA . LEU A 1 83 ? 6.870 8.305 -2.183 1.00 96.81 83 LEU A CA 1
ATOM 596 C C . LEU A 1 83 ? 6.913 7.856 -0.722 1.00 96.81 83 LEU A C 1
ATOM 598 O O . LEU A 1 83 ? 6.008 8.193 0.038 1.00 96.81 83 LEU A O 1
ATOM 602 N N . ALA A 1 84 ? 7.969 7.150 -0.313 1.00 97.69 84 ALA A N 1
ATOM 603 C CA . ALA A 1 84 ? 8.152 6.720 1.067 1.00 97.69 84 ALA A CA 1
ATOM 604 C C . ALA A 1 84 ? 8.224 7.915 2.021 1.00 97.69 84 ALA A C 1
ATOM 606 O O . ALA A 1 84 ? 7.509 7.929 3.018 1.00 97.69 84 ALA A O 1
ATOM 607 N N . GLY A 1 85 ? 9.015 8.944 1.696 1.00 98.12 85 GLY A N 1
ATOM 608 C CA . GLY A 1 85 ? 9.100 10.164 2.501 1.00 98.12 85 GLY A CA 1
ATOM 609 C C . GLY A 1 85 ? 7.757 10.890 2.616 1.00 98.12 85 GLY A C 1
ATOM 610 O O . GLY A 1 85 ? 7.336 11.243 3.717 1.00 98.12 85 GLY A O 1
ATOM 611 N N . ALA A 1 86 ? 7.050 11.057 1.495 1.00 98.19 86 ALA A N 1
ATOM 612 C CA . ALA A 1 86 ? 5.747 11.715 1.473 1.00 98.19 86 ALA A CA 1
ATOM 613 C C . ALA A 1 86 ? 4.691 10.943 2.280 1.00 98.19 86 ALA A C 1
ATOM 615 O O . ALA A 1 86 ? 3.998 11.533 3.106 1.00 98.19 86 ALA A O 1
ATOM 616 N N . LEU A 1 87 ? 4.587 9.626 2.090 1.00 98.25 87 LEU A N 1
ATOM 617 C CA . LEU A 1 87 ? 3.597 8.793 2.777 1.00 98.25 87 LEU A CA 1
ATOM 618 C C . LEU A 1 87 ? 3.918 8.616 4.265 1.00 98.25 87 LEU A C 1
ATOM 620 O O . LEU A 1 87 ? 3.015 8.688 5.091 1.00 98.25 87 LEU A O 1
ATOM 624 N N . MET A 1 88 ? 5.193 8.451 4.625 1.00 98.50 88 MET A N 1
ATOM 625 C CA . MET A 1 88 ? 5.625 8.356 6.024 1.00 98.50 88 MET A CA 1
ATOM 626 C C . MET A 1 88 ? 5.390 9.662 6.800 1.00 98.50 88 MET A C 1
ATOM 628 O O . MET A 1 88 ? 5.244 9.636 8.018 1.00 98.50 88 MET A O 1
ATOM 632 N N . SER A 1 89 ? 5.329 10.808 6.112 1.00 98.50 89 SER A N 1
ATOM 633 C CA . SER A 1 89 ? 5.023 12.102 6.742 1.00 98.50 89 SER A CA 1
ATOM 634 C C . SER A 1 89 ? 3.567 12.233 7.214 1.00 98.50 89 SER A C 1
ATOM 636 O O . SER A 1 89 ? 3.247 13.133 7.993 1.00 98.50 89 SER A O 1
ATOM 638 N N . ILE A 1 90 ? 2.677 11.340 6.768 1.00 98.44 90 ILE A N 1
ATOM 639 C CA . ILE A 1 90 ? 1.279 11.310 7.195 1.00 98.44 90 ILE A CA 1
ATOM 640 C C . ILE A 1 90 ? 1.216 10.825 8.646 1.00 98.44 90 ILE A C 1
ATOM 642 O O . ILE A 1 90 ? 1.832 9.829 9.024 1.00 98.44 90 ILE A O 1
ATOM 646 N N . GLN A 1 91 ? 0.432 11.519 9.472 1.00 98.31 91 GLN A N 1
ATOM 647 C CA . GLN A 1 91 ? 0.277 11.160 10.879 1.00 98.31 91 GLN A CA 1
ATOM 648 C C . GLN A 1 91 ? -0.209 9.714 11.052 1.00 98.31 91 GLN A C 1
ATOM 650 O O . GLN A 1 91 ? -1.024 9.218 10.278 1.00 98.31 91 GLN A O 1
ATOM 655 N N . ALA A 1 92 ? 0.305 9.056 12.094 1.00 97.88 92 ALA A N 1
ATOM 656 C CA . ALA A 1 92 ? 0.073 7.648 12.432 1.00 97.88 92 ALA A CA 1
ATOM 657 C C . ALA A 1 92 ? 0.626 6.591 11.448 1.00 97.88 92 ALA A C 1
ATOM 659 O O . ALA A 1 92 ? 0.602 5.408 11.788 1.00 97.88 92 ALA A O 1
ATOM 660 N N . VAL A 1 93 ? 1.219 6.968 10.308 1.00 98.50 93 VAL A N 1
ATOM 661 C CA . VAL A 1 93 ? 1.936 6.012 9.446 1.00 98.50 93 VAL A CA 1
ATOM 662 C C . VAL A 1 93 ? 3.249 5.585 10.113 1.00 98.50 93 VAL A C 1
ATOM 664 O O . VAL A 1 93 ? 3.989 6.409 10.649 1.00 98.50 93 VAL A O 1
ATOM 667 N N . LYS A 1 94 ? 3.520 4.272 10.127 1.00 98.31 94 LYS A N 1
ATOM 668 C CA . LYS A 1 94 ? 4.732 3.666 10.725 1.00 98.31 94 LYS A CA 1
ATOM 669 C C . LYS A 1 94 ? 5.576 2.866 9.739 1.00 98.31 94 LYS A C 1
ATOM 671 O O . LYS A 1 94 ? 6.725 2.557 10.035 1.00 98.31 94 LYS A O 1
ATOM 676 N N . ALA A 1 95 ? 5.010 2.527 8.587 1.00 98.12 95 ALA A N 1
ATOM 677 C CA . ALA A 1 95 ? 5.657 1.751 7.544 1.00 98.12 95 ALA A CA 1
ATOM 678 C C . ALA A 1 95 ? 5.095 2.161 6.180 1.00 98.12 95 ALA A C 1
ATOM 680 O O . ALA A 1 95 ? 3.922 2.518 6.068 1.00 98.12 95 ALA A O 1
ATOM 681 N N . VAL A 1 96 ? 5.943 2.096 5.155 1.00 98.19 96 VAL A N 1
ATOM 682 C CA . VAL A 1 96 ? 5.557 2.247 3.750 1.00 98.19 96 VAL A CA 1
ATOM 683 C C . VAL A 1 96 ? 6.209 1.114 2.976 1.00 98.19 96 VAL A C 1
ATOM 685 O O . VAL A 1 96 ? 7.398 0.846 3.142 1.00 98.19 96 VAL A O 1
ATOM 688 N N . GLU A 1 97 ? 5.422 0.463 2.132 1.00 97.56 97 GLU A N 1
ATOM 689 C CA . GLU A 1 97 ? 5.848 -0.645 1.289 1.00 97.56 97 GLU A CA 1
ATOM 690 C C . GLU A 1 97 ? 5.607 -0.297 -0.179 1.00 97.56 97 GLU A C 1
ATOM 692 O O . GLU A 1 97 ? 4.639 0.384 -0.521 1.00 97.56 97 GLU A O 1
ATOM 697 N N . ILE A 1 98 ? 6.497 -0.773 -1.045 1.00 95.94 98 ILE A N 1
ATOM 698 C CA . ILE A 1 98 ? 6.357 -0.681 -2.496 1.00 95.94 98 ILE A CA 1
ATOM 699 C C . ILE A 1 98 ? 6.227 -2.102 -3.036 1.00 95.94 98 ILE A C 1
ATOM 701 O O . ILE A 1 98 ? 7.064 -2.954 -2.731 1.00 95.94 98 ILE A O 1
ATOM 705 N N . GLY A 1 99 ? 5.193 -2.347 -3.843 1.00 93.62 99 GLY A N 1
ATOM 706 C CA . GLY A 1 99 ? 4.917 -3.678 -4.381 1.00 93.62 99 GLY A CA 1
ATOM 707 C C . GLY A 1 99 ? 4.675 -4.694 -3.268 1.00 93.62 99 GLY A C 1
ATOM 708 O O . GLY A 1 99 ? 3.853 -4.452 -2.389 1.00 93.62 99 GLY A O 1
ATOM 709 N N . ASP A 1 100 ? 5.409 -5.801 -3.299 1.00 93.81 100 ASP A N 1
ATOM 710 C CA . ASP A 1 100 ? 5.328 -6.867 -2.294 1.00 93.81 100 ASP A CA 1
ATOM 711 C C . ASP A 1 100 ? 6.111 -6.549 -1.004 1.00 93.81 100 ASP A C 1
ATOM 713 O O . ASP A 1 100 ? 6.079 -7.330 -0.050 1.00 93.81 100 ASP A O 1
ATOM 717 N N . GLY A 1 101 ? 6.833 -5.422 -0.957 1.00 94.69 101 GLY A N 1
ATOM 718 C CA . GLY A 1 101 ? 7.397 -4.866 0.273 1.00 94.69 101 GLY A CA 1
ATOM 719 C C . GLY A 1 101 ? 8.214 -5.862 1.100 1.00 94.69 101 GLY A C 1
ATOM 720 O O . GLY A 1 101 ? 9.166 -6.482 0.615 1.00 94.69 101 GLY A O 1
ATOM 721 N N . PHE A 1 102 ? 7.837 -6.025 2.371 1.00 95.31 102 PHE A N 1
ATOM 722 C CA . PHE A 1 102 ? 8.518 -6.938 3.295 1.00 95.31 102 PHE A CA 1
ATOM 723 C C . PHE A 1 102 ? 8.368 -8.411 2.903 1.00 95.31 102 PHE A C 1
ATOM 725 O O . PHE A 1 102 ? 9.274 -9.200 3.176 1.00 95.31 102 PHE A O 1
ATOM 732 N N . ALA A 1 103 ? 7.280 -8.798 2.227 1.00 93.38 103 ALA A N 1
ATOM 733 C CA . ALA A 1 103 ? 7.113 -10.174 1.764 1.00 93.38 103 ALA A CA 1
ATOM 734 C C . ALA A 1 103 ? 8.187 -10.545 0.730 1.00 93.38 103 ALA A C 1
ATOM 736 O O . ALA A 1 103 ? 8.683 -11.673 0.742 1.00 93.38 103 ALA A O 1
ATOM 737 N N . GLN A 1 104 ? 8.608 -9.585 -0.103 1.00 93.44 104 GLN A N 1
ATOM 738 C CA . GLN A 1 104 ? 9.674 -9.777 -1.087 1.00 93.44 104 GLN A CA 1
ATOM 739 C C . GLN A 1 104 ? 11.042 -10.028 -0.429 1.00 93.44 104 GLN A C 1
ATOM 741 O O . GLN A 1 104 ? 11.849 -10.782 -0.968 1.00 93.44 104 GLN A O 1
ATOM 746 N N . ALA A 1 105 ? 11.306 -9.448 0.749 1.00 94.12 105 ALA A N 1
ATOM 747 C CA . ALA A 1 105 ? 12.577 -9.615 1.463 1.00 94.12 105 ALA A CA 1
ATOM 748 C C . ALA A 1 105 ? 12.826 -11.063 1.927 1.00 94.12 105 ALA A C 1
ATOM 750 O O . ALA A 1 105 ? 13.974 -11.468 2.103 1.00 94.12 105 ALA A O 1
ATOM 751 N N . ALA A 1 106 ? 11.762 -11.855 2.090 1.00 95.19 106 ALA A N 1
ATOM 752 C CA . ALA A 1 106 ? 11.844 -13.275 2.424 1.00 95.19 106 ALA A CA 1
ATOM 753 C C . ALA A 1 106 ? 12.009 -14.189 1.190 1.00 95.19 106 ALA A C 1
ATOM 755 O O . ALA A 1 106 ? 12.175 -15.401 1.339 1.00 95.19 106 ALA A O 1
ATOM 756 N N . GLN A 1 107 ? 11.946 -13.642 -0.029 1.00 95.38 107 GLN A N 1
ATOM 757 C CA . GLN A 1 107 ? 11.976 -14.421 -1.266 1.00 95.38 107 GLN A CA 1
ATOM 758 C C . GLN A 1 107 ? 13.392 -14.595 -1.820 1.00 95.38 107 GLN A C 1
ATOM 760 O O . GLN A 1 107 ? 14.271 -13.747 -1.677 1.00 95.38 107 GLN A O 1
ATOM 765 N N . ARG A 1 108 ? 13.607 -15.698 -2.547 1.00 96.62 108 ARG A N 1
ATOM 766 C CA . ARG A 1 108 ? 14.812 -15.867 -3.371 1.00 96.62 108 ARG A CA 1
ATOM 767 C C . ARG A 1 108 ? 14.729 -14.955 -4.594 1.00 96.62 108 ARG A C 1
ATOM 769 O O . ARG A 1 108 ? 13.676 -14.852 -5.218 1.00 96.62 108 ARG A O 1
ATOM 776 N N . GLY A 1 109 ? 15.864 -14.400 -5.024 1.00 93.19 109 GLY A N 1
ATOM 777 C CA . GLY A 1 109 ? 15.935 -13.531 -6.210 1.00 93.19 109 GLY A CA 1
ATOM 778 C C . GLY A 1 109 ? 15.370 -14.153 -7.498 1.00 93.19 109 GLY A C 1
ATOM 779 O O . GLY A 1 109 ? 14.881 -13.436 -8.363 1.00 93.19 109 GLY A O 1
ATOM 780 N N . SER A 1 110 ? 15.359 -15.487 -7.606 1.00 93.38 110 SER A N 1
ATOM 781 C CA . SER A 1 110 ? 14.773 -16.218 -8.738 1.00 93.38 110 SER A CA 1
ATOM 782 C C . SER A 1 110 ? 13.254 -16.061 -8.875 1.00 93.38 110 SER A C 1
ATOM 784 O O . SER A 1 110 ? 12.732 -16.275 -9.964 1.00 93.38 110 SER A O 1
ATOM 786 N N . VAL A 1 111 ? 12.552 -15.722 -7.789 1.00 92.88 111 VAL A N 1
ATOM 787 C CA . VAL A 1 111 ? 11.090 -15.525 -7.761 1.00 92.88 111 VAL A CA 1
ATOM 788 C C . VAL A 1 111 ? 10.685 -14.122 -7.305 1.00 92.88 111 VAL A C 1
ATOM 790 O O . VAL A 1 111 ? 9.529 -13.754 -7.447 1.00 92.88 111 VAL A O 1
ATOM 793 N N . ALA A 1 112 ? 11.624 -13.329 -6.781 1.00 90.75 112 ALA A N 1
ATOM 794 C CA . ALA A 1 112 ? 11.352 -11.996 -6.248 1.00 90.75 112 ALA A CA 1
ATOM 795 C C . ALA A 1 112 ? 11.185 -10.909 -7.324 1.00 90.75 112 ALA A C 1
ATOM 797 O O . ALA A 1 112 ? 10.644 -9.847 -7.038 1.00 90.75 112 ALA A O 1
ATOM 798 N N . HIS A 1 113 ? 11.707 -11.120 -8.536 1.00 90.94 113 HIS A N 1
ATOM 799 C CA . HIS A 1 113 ? 11.817 -10.066 -9.544 1.00 90.94 113 HIS A CA 1
ATOM 800 C C . HIS A 1 113 ? 10.861 -10.241 -10.720 1.00 90.94 113 HIS A C 1
ATOM 802 O O . HIS A 1 113 ? 10.620 -11.343 -11.213 1.00 90.94 113 HIS A O 1
ATOM 808 N N . ASP A 1 114 ? 10.412 -9.108 -11.256 1.00 90.81 114 ASP A N 1
ATOM 809 C CA . ASP A 1 114 ? 9.520 -9.074 -12.405 1.00 90.81 114 ASP A CA 1
ATOM 810 C C . ASP A 1 114 ? 10.277 -9.309 -13.713 1.00 90.81 114 ASP A C 1
ATOM 812 O O . ASP A 1 114 ? 10.944 -8.418 -14.242 1.00 90.81 114 ASP A O 1
ATOM 816 N N . ALA A 1 115 ? 10.165 -10.509 -14.281 1.00 89.00 115 ALA A N 1
ATOM 817 C CA . ALA A 1 115 ? 10.847 -10.829 -15.532 1.00 89.00 115 ALA A CA 1
ATOM 818 C C . ALA A 1 115 ? 10.334 -9.980 -16.715 1.00 89.00 115 ALA A C 1
ATOM 820 O O . ALA A 1 115 ? 9.123 -9.862 -16.930 1.00 89.00 115 ALA A O 1
ATOM 821 N N . ILE A 1 116 ? 11.271 -9.438 -17.504 1.00 87.94 116 ILE A N 1
ATOM 822 C CA . ILE A 1 116 ? 10.988 -8.703 -18.747 1.00 87.94 116 ILE A CA 1
ATOM 823 C C . ILE A 1 116 ? 10.669 -9.695 -19.860 1.00 87.94 116 ILE A C 1
ATOM 825 O O . ILE A 1 116 ? 11.398 -10.664 -20.070 1.00 87.94 116 ILE A O 1
ATOM 829 N N . VAL A 1 117 ? 9.602 -9.422 -20.601 1.00 87.31 117 VAL A N 1
ATOM 830 C CA . VAL A 1 117 ? 9.210 -10.168 -21.797 1.00 87.31 117 VAL A CA 1
ATOM 831 C C . VAL A 1 117 ? 8.975 -9.222 -22.965 1.00 87.31 117 VAL A C 1
ATOM 833 O O . VAL A 1 117 ? 8.633 -8.056 -22.765 1.00 87.31 117 VAL A O 1
ATOM 836 N N . ARG A 1 118 ? 9.159 -9.731 -24.186 1.00 82.88 118 ARG A N 1
ATOM 837 C CA . ARG A 1 118 ? 8.746 -9.033 -25.405 1.00 82.88 118 ARG A CA 1
ATOM 838 C C . ARG A 1 118 ? 7.271 -9.310 -25.685 1.00 82.88 118 ARG A C 1
ATOM 840 O O . ARG A 1 118 ? 6.833 -10.453 -25.604 1.00 82.88 118 ARG A O 1
ATOM 847 N N . GLU A 1 119 ? 6.527 -8.263 -26.009 1.00 77.81 119 GLU A N 1
ATOM 848 C CA . GLU A 1 119 ? 5.132 -8.309 -26.437 1.00 77.81 119 GLU A CA 1
ATOM 849 C C . GLU A 1 119 ? 5.005 -7.413 -27.678 1.00 77.81 119 GLU A C 1
ATOM 851 O O . GLU A 1 119 ? 4.901 -6.189 -27.575 1.00 77.81 119 GLU A O 1
ATOM 856 N N . ASP A 1 120 ? 5.055 -8.025 -28.866 1.00 70.62 120 ASP A N 1
ATOM 857 C CA . ASP A 1 120 ? 5.136 -7.319 -30.158 1.00 70.62 120 ASP A CA 1
ATOM 858 C C . ASP A 1 120 ? 3.937 -6.390 -30.421 1.00 70.62 120 ASP A C 1
ATOM 860 O O . ASP A 1 120 ? 4.044 -5.396 -31.141 1.00 70.62 120 ASP A O 1
ATOM 864 N N . ALA A 1 121 ? 2.801 -6.666 -29.773 1.00 68.38 121 ALA A N 1
ATOM 865 C CA . ALA A 1 121 ? 1.603 -5.833 -29.812 1.00 68.38 121 ALA A CA 1
ATOM 866 C C . ALA A 1 121 ? 1.761 -4.482 -29.078 1.00 68.38 121 ALA A C 1
ATOM 868 O O . ALA A 1 121 ? 0.941 -3.585 -29.268 1.00 68.38 121 ALA A O 1
ATOM 869 N N . ARG A 1 122 ? 2.798 -4.296 -28.246 1.00 63.16 122 ARG A N 1
ATOM 870 C CA . ARG A 1 122 ? 2.960 -3.126 -27.363 1.00 63.16 122 ARG A CA 1
ATOM 871 C C . ARG A 1 122 ? 4.042 -2.162 -27.863 1.00 63.16 122 ARG A C 1
ATOM 873 O O . ARG A 1 122 ? 5.034 -1.903 -27.181 1.00 63.16 122 ARG A O 1
ATOM 880 N N . ARG A 1 123 ? 3.848 -1.603 -29.064 1.00 57.62 123 ARG A N 1
ATOM 881 C CA . ARG A 1 123 ? 4.823 -0.700 -29.719 1.00 57.62 123 ARG A CA 1
ATOM 882 C C . ARG A 1 123 ? 5.163 0.555 -28.903 1.00 57.62 123 ARG A C 1
ATOM 884 O O . ARG A 1 123 ? 6.307 0.994 -28.929 1.00 57.62 123 ARG A O 1
ATOM 891 N N . GLU A 1 124 ? 4.214 1.085 -28.135 1.00 58.75 124 GLU A N 1
ATOM 892 C CA . GLU A 1 124 ? 4.364 2.338 -27.372 1.00 58.75 124 GLU A CA 1
ATOM 893 C C . GLU A 1 124 ? 5.371 2.254 -26.209 1.00 58.75 124 GLU A C 1
ATOM 895 O O . GLU A 1 124 ? 5.923 3.268 -25.797 1.00 58.75 124 GLU A O 1
ATOM 900 N N . ALA A 1 125 ? 5.660 1.048 -25.701 1.00 58.97 125 ALA A N 1
ATOM 901 C CA . ALA A 1 125 ? 6.636 0.809 -24.628 1.00 58.97 125 ALA A CA 1
ATOM 902 C C . ALA A 1 125 ? 7.915 0.112 -25.137 1.00 58.97 125 ALA A C 1
ATOM 904 O O . ALA A 1 125 ? 8.565 -0.630 -24.400 1.00 58.97 125 ALA A O 1
ATOM 905 N N . GLY A 1 126 ? 8.235 0.264 -26.427 1.00 66.25 126 GLY A N 1
ATOM 906 C CA . GLY A 1 126 ? 9.360 -0.433 -27.061 1.00 66.25 126 GLY A CA 1
ATOM 907 C C . GLY A 1 126 ? 9.166 -1.952 -27.180 1.00 66.25 126 GLY A C 1
ATOM 908 O O . GLY A 1 126 ? 10.137 -2.673 -27.400 1.00 66.25 126 GLY A O 1
ATOM 909 N N . GLY A 1 127 ? 7.931 -2.446 -27.025 1.00 75.75 127 GLY A N 1
ATOM 910 C CA . GLY A 1 127 ? 7.598 -3.870 -27.089 1.00 75.75 127 GLY A CA 1
ATOM 911 C C . GLY A 1 127 ? 7.923 -4.659 -25.821 1.00 75.75 127 GLY A C 1
ATOM 912 O O . GLY A 1 127 ? 7.988 -5.880 -25.895 1.00 75.75 127 GLY A O 1
ATOM 913 N N . PHE A 1 128 ? 8.153 -4.009 -24.674 1.00 79.44 128 PHE A N 1
ATOM 914 C CA . PHE A 1 128 ? 8.459 -4.693 -23.413 1.00 79.44 128 PHE A CA 1
ATOM 915 C C . PHE A 1 128 ? 7.272 -4.713 -22.443 1.00 79.44 128 PHE A C 1
ATOM 917 O O . PHE A 1 128 ? 6.521 -3.743 -22.318 1.00 79.44 128 PHE A O 1
ATOM 924 N N . ALA A 1 129 ? 7.141 -5.822 -21.718 1.00 80.12 129 ALA A N 1
ATOM 925 C CA . ALA A 1 129 ? 6.182 -6.011 -20.636 1.00 80.12 129 ALA A CA 1
ATOM 926 C C . ALA A 1 129 ? 6.813 -6.787 -19.466 1.00 80.12 129 ALA A C 1
ATOM 928 O O . ALA A 1 129 ? 7.889 -7.377 -19.590 1.00 80.12 129 ALA A O 1
ATOM 929 N N . ARG A 1 130 ? 6.128 -6.795 -18.319 1.00 83.00 130 ARG A N 1
ATOM 930 C CA . ARG A 1 130 ? 6.486 -7.574 -17.123 1.00 83.00 130 ARG A CA 1
ATOM 931 C C . ARG A 1 130 ? 5.462 -8.686 -16.894 1.00 83.00 130 ARG A C 1
ATOM 933 O O . ARG A 1 130 ? 4.265 -8.458 -17.083 1.00 83.00 130 ARG A O 1
ATOM 940 N N . ARG A 1 131 ? 5.923 -9.876 -16.489 1.00 82.44 131 ARG A N 1
ATOM 941 C CA . ARG A 1 131 ? 5.047 -11.029 -16.169 1.00 82.44 131 ARG A CA 1
ATOM 942 C C . ARG A 1 131 ? 4.330 -10.902 -14.821 1.00 82.44 131 ARG A C 1
ATOM 944 O O . ARG A 1 131 ? 3.251 -11.461 -14.656 1.00 82.44 131 ARG A O 1
ATOM 951 N N . SER A 1 132 ? 4.914 -10.152 -13.900 1.00 87.19 132 SER A N 1
ATOM 952 C CA . SER A 1 132 ? 4.444 -9.923 -12.532 1.00 87.19 132 SER A CA 1
ATOM 953 C C . SER A 1 132 ? 4.582 -8.435 -12.172 1.00 87.19 132 SER A C 1
ATOM 955 O O . SER A 1 132 ? 4.907 -7.617 -13.038 1.00 87.19 132 SER A O 1
ATOM 957 N N . ASP A 1 133 ? 4.231 -8.077 -10.937 1.00 88.94 133 ASP A N 1
ATOM 958 C CA . ASP A 1 133 ? 4.290 -6.703 -10.410 1.00 88.94 133 ASP A CA 1
ATOM 959 C C . ASP A 1 133 ? 4.765 -6.681 -8.946 1.00 88.94 133 ASP A C 1
ATOM 961 O O . ASP A 1 133 ? 4.245 -5.927 -8.122 1.00 88.94 133 ASP A O 1
ATOM 965 N N . HIS A 1 134 ? 5.725 -7.551 -8.622 1.00 92.00 134 HIS A N 1
ATOM 966 C CA . HIS A 1 134 ? 6.331 -7.669 -7.294 1.00 92.00 134 HIS A CA 1
ATOM 967 C C . HIS A 1 134 ? 7.027 -6.365 -6.885 1.00 92.00 134 HIS A C 1
ATOM 969 O O . HIS A 1 134 ? 6.972 -5.972 -5.723 1.00 92.00 134 HIS A O 1
ATOM 975 N N . ALA A 1 135 ? 7.590 -5.629 -7.852 1.00 91.88 135 ALA A N 1
ATOM 976 C CA . ALA A 1 135 ? 8.213 -4.327 -7.627 1.00 91.88 135 ALA A CA 1
ATOM 977 C C . ALA A 1 135 ? 7.213 -3.152 -7.555 1.00 91.88 135 ALA A C 1
ATOM 979 O O . ALA A 1 135 ? 7.629 -2.000 -7.417 1.00 91.88 135 ALA A O 1
ATOM 980 N N . GLY A 1 136 ? 5.902 -3.400 -7.688 1.00 90.88 136 GLY A N 1
ATOM 981 C CA . GLY A 1 136 ? 4.867 -2.364 -7.580 1.00 90.88 136 GLY A CA 1
ATOM 982 C C . GLY A 1 136 ? 5.007 -1.236 -8.606 1.00 90.88 136 GLY A C 1
ATOM 983 O O . GLY A 1 136 ? 4.797 -0.068 -8.283 1.00 90.88 136 GLY A O 1
ATOM 984 N N . GLY A 1 137 ? 5.415 -1.565 -9.832 1.00 88.88 137 GLY A N 1
ATOM 985 C CA . GLY A 1 137 ? 5.640 -0.609 -10.918 1.00 88.88 137 GLY A CA 1
ATOM 986 C C . GLY A 1 137 ? 6.965 0.168 -10.876 1.00 88.88 137 GLY A C 1
ATOM 987 O O . GLY A 1 137 ? 7.299 0.826 -11.867 1.00 88.88 137 GLY A O 1
ATOM 988 N N . ILE A 1 138 ? 7.756 0.076 -9.800 1.00 88.31 138 ILE A N 1
ATOM 989 C CA . ILE A 1 138 ? 9.103 0.662 -9.750 1.00 88.31 138 ILE A CA 1
ATOM 990 C C . ILE A 1 138 ? 10.072 -0.214 -10.558 1.00 88.31 138 ILE A C 1
ATOM 992 O O . ILE A 1 138 ? 10.082 -1.434 -10.448 1.00 88.31 138 ILE A O 1
ATOM 996 N N . GLY A 1 139 ? 10.890 0.404 -11.416 1.00 74.62 139 GLY A N 1
ATOM 997 C CA . GLY A 1 139 ? 11.811 -0.322 -12.307 1.00 74.62 139 GLY A CA 1
ATOM 998 C C . GLY A 1 139 ? 11.240 -0.680 -13.687 1.00 74.62 139 GLY A C 1
ATOM 999 O O . GLY A 1 139 ? 11.900 -1.372 -14.465 1.00 74.62 139 GLY A O 1
ATOM 1000 N N . GLY A 1 140 ? 10.055 -0.178 -14.044 1.00 60.94 140 GLY A N 1
ATOM 1001 C CA . GLY A 1 140 ? 9.525 -0.221 -15.411 1.00 60.94 140 GLY A CA 1
ATOM 1002 C C . GLY A 1 140 ? 8.203 -0.976 -15.518 1.00 60.94 140 GLY A C 1
ATOM 1003 O O . GLY A 1 140 ? 8.064 -2.079 -14.999 1.00 60.94 140 GLY A O 1
ATOM 1004 N N . GLY A 1 141 ? 7.253 -0.340 -16.208 1.00 55.75 141 GLY A N 1
ATOM 1005 C CA . GLY A 1 141 ? 5.814 -0.560 -16.081 1.00 55.75 141 GLY A CA 1
ATOM 1006 C C . GLY A 1 141 ? 5.277 -1.972 -16.335 1.00 55.75 141 GLY A C 1
ATOM 1007 O O . GLY A 1 141 ? 5.864 -2.811 -17.017 1.00 55.75 141 GLY A O 1
ATOM 1008 N N . ARG A 1 142 ? 4.081 -2.192 -15.785 1.00 58.84 142 ARG A N 1
ATOM 1009 C CA . ARG A 1 142 ? 3.340 -3.454 -15.811 1.00 58.84 142 ARG A CA 1
ATOM 1010 C C . ARG A 1 142 ? 2.620 -3.691 -17.145 1.00 58.84 142 ARG A C 1
ATOM 1012 O O . ARG A 1 142 ? 2.176 -2.755 -17.814 1.00 58.84 142 ARG A O 1
ATOM 1019 N N . ARG A 1 143 ? 2.371 -4.965 -17.472 1.00 50.19 143 ARG A N 1
ATOM 1020 C CA . ARG A 1 143 ? 1.317 -5.352 -18.422 1.00 50.19 143 ARG A CA 1
ATOM 1021 C C . ARG A 1 143 ? -0.053 -4.906 -17.883 1.00 50.19 143 ARG A C 1
ATOM 1023 O O . ARG A 1 143 ? -0.382 -5.161 -16.724 1.00 50.19 143 ARG A O 1
ATOM 1030 N N . ARG A 1 144 ? -0.874 -4.249 -18.713 1.00 50.81 144 ARG A N 1
ATOM 1031 C CA . ARG A 1 144 ? -2.262 -3.907 -18.345 1.00 50.81 144 ARG A CA 1
ATOM 1032 C C . ARG A 1 144 ? -3.007 -5.214 -18.068 1.00 50.81 144 ARG A C 1
ATOM 1034 O O . ARG A 1 144 ? -3.059 -6.079 -18.939 1.00 50.81 144 ARG A O 1
ATOM 1041 N N . ARG A 1 145 ? -3.558 -5.375 -16.863 1.00 48.78 145 ARG A N 1
ATOM 1042 C CA . ARG A 1 145 ? -4.443 -6.508 -16.567 1.00 48.78 145 ARG A CA 1
ATOM 1043 C C . ARG A 1 145 ? -5.673 -6.394 -17.471 1.00 48.78 145 ARG A C 1
ATOM 1045 O O . ARG A 1 145 ? -6.165 -5.284 -17.681 1.00 48.78 145 ARG A O 1
ATOM 1052 N N . ALA A 1 146 ? -6.136 -7.515 -18.022 1.00 43.00 146 ALA A N 1
ATOM 1053 C CA . ALA A 1 146 ? -7.439 -7.550 -18.677 1.00 43.00 146 ALA A CA 1
ATOM 1054 C C . ALA A 1 146 ? -8.509 -7.030 -17.691 1.00 43.00 146 ALA A C 1
ATOM 1056 O O . ALA A 1 146 ? -8.332 -7.209 -16.478 1.00 43.00 146 ALA A O 1
ATOM 1057 N N . PRO A 1 147 ? -9.564 -6.345 -18.164 1.00 42.16 147 PRO A N 1
ATOM 1058 C CA . PRO A 1 147 ? -10.692 -5.989 -17.309 1.00 42.16 147 PRO A CA 1
ATOM 1059 C C . PRO A 1 147 ? -11.139 -7.219 -16.509 1.00 42.16 147 PRO A C 1
ATOM 1061 O O . PRO A 1 147 ? -11.114 -8.332 -17.032 1.00 42.16 147 PRO A O 1
ATOM 1064 N N . ARG A 1 148 ? -11.498 -7.048 -15.230 1.00 53.34 148 ARG A N 1
ATOM 1065 C CA . ARG A 1 148 ? -12.305 -8.080 -14.574 1.00 53.34 148 ARG A CA 1
ATOM 1066 C C . ARG A 1 148 ? -13.654 -8.019 -15.268 1.00 53.34 148 ARG A C 1
ATOM 1068 O O . ARG A 1 148 ? -14.350 -7.019 -15.105 1.00 53.34 148 ARG A O 1
ATOM 1075 N N . ASP A 1 149 ? -13.976 -9.033 -16.060 1.00 37.16 149 ASP A N 1
ATOM 1076 C CA . ASP A 1 149 ? -15.346 -9.228 -16.509 1.00 37.16 149 ASP A CA 1
ATOM 1077 C C . ASP A 1 149 ? -16.206 -9.311 -15.246 1.00 37.16 149 ASP A C 1
ATOM 1079 O O . ASP A 1 149 ? -15.988 -10.160 -14.375 1.00 37.16 149 ASP A O 1
ATOM 1083 N N . ARG A 1 150 ? -17.109 -8.342 -15.077 1.00 43.25 150 ARG A N 1
ATOM 1084 C CA . ARG A 1 150 ? -18.121 -8.416 -14.028 1.00 43.25 150 ARG A CA 1
ATOM 1085 C C . ARG A 1 150 ? -19.058 -9.553 -14.425 1.00 43.25 150 ARG A C 1
ATOM 1087 O O . ARG A 1 150 ? -19.746 -9.423 -15.424 1.00 43.25 150 ARG A O 1
ATOM 1094 N N . ALA A 1 151 ? -19.008 -10.635 -13.654 1.00 38.41 151 ALA A N 1
ATOM 1095 C CA . ALA A 1 151 ? -20.037 -11.655 -13.475 1.00 38.41 151 ALA A CA 1
ATOM 1096 C C . ALA A 1 151 ? -20.818 -12.112 -14.727 1.00 38.41 151 ALA A C 1
ATOM 1098 O O . ALA A 1 151 ? -21.758 -11.466 -15.177 1.00 38.41 151 ALA A O 1
ATOM 1099 N N . SER A 1 152 ? -20.553 -13.349 -15.150 1.00 37.47 152 SER A N 1
ATOM 1100 C CA . SER A 1 152 ? -21.647 -14.297 -15.365 1.00 37.47 152 SER A CA 1
ATOM 1101 C C . SER A 1 152 ? -22.363 -14.494 -14.021 1.00 37.47 152 SER A C 1
ATOM 1103 O O . SER A 1 152 ? -21.871 -15.223 -13.158 1.00 37.47 152 SER A O 1
ATOM 1105 N N . GLY A 1 153 ? -23.458 -13.769 -13.823 1.00 32.47 153 GLY A N 1
ATOM 1106 C CA . GLY A 1 153 ? -24.349 -13.869 -12.675 1.00 32.47 153 GLY A CA 1
ATOM 1107 C C . GLY A 1 153 ? -25.731 -13.379 -13.091 1.00 32.47 153 GLY A C 1
ATOM 1108 O O . GLY A 1 153 ? -25.875 -12.203 -13.414 1.00 32.47 153 GLY A O 1
ATOM 1109 N N . ASP A 1 154 ? -26.674 -14.319 -13.071 1.00 33.00 154 ASP A N 1
ATOM 1110 C CA . ASP A 1 154 ? -28.135 -14.187 -13.130 1.00 33.00 154 ASP A CA 1
ATOM 1111 C C . ASP A 1 154 ? -28.797 -13.917 -14.501 1.00 33.00 154 ASP A C 1
ATOM 1113 O O . ASP A 1 154 ? -29.147 -12.789 -14.846 1.00 33.00 154 ASP A O 1
ATOM 1117 N N . GLU A 1 155 ? -29.055 -15.016 -15.227 1.00 30.53 155 GLU A N 1
ATOM 1118 C CA . GLU A 1 155 ? -30.411 -15.366 -15.704 1.00 30.53 155 GLU A CA 1
ATOM 1119 C C . GLU A 1 155 ? -30.886 -16.628 -14.970 1.00 30.53 155 GLU A C 1
ATOM 1121 O O . GLU A 1 155 ? -30.038 -17.529 -14.753 1.00 30.53 155 GLU A O 1
#

Secondary structure (DSSP, 8-state):
-EEEETTEEPPTT----GGGHHHHHHSTT--S-HHHHHHHHHHHHHHHHHT----EEE-----SPPTT-S-SSSGGG-HHHHHHHHHHTSTT------TTHHHHHTS-HHHHS--EEE-TT-GGGTTEEES--TTTTTTSPPPPPPP--------

Organism: NCBI:txid410659

Radius of gyration: 18.19 Å; Cα contacts (8 Å, |Δi|>4): 176; chains: 1; bounding box: 52×28×55 Å

pLDDT: mean 87.43, std 16.84, range [30.53, 98.62]

Mean predicted aligned error: 6.6 Å

Solvent-accessible surface area (backbone atoms only — not comparable to full-atom values): 9692 Å² total; per-residue (Å²): 73,37,44,29,37,64,92,41,63,44,75,82,94,74,73,80,55,89,90,37,52,66,61,24,69,70,29,96,71,24,22,77,48,67,69,43,36,54,51,31,52,51,50,52,53,51,36,51,75,72,74,51,85,74,62,68,44,73,52,86,86,85,78,88,71,69,80,79,72,54,39,88,88,45,78,83,43,22,47,68,55,47,50,41,54,59,55,51,68,40,85,92,48,88,76,79,70,59,48,46,35,75,66,42,73,77,46,56,75,91,75,42,60,53,53,79,42,81,39,85,90,39,62,93,61,80,18,56,30,27,84,49,59,42,48,50,53,60,94,59,53,63,55,82,74,75,78,80,79,81,64,100,73,87,132

Sequence (155 aa):
HVVRIGAVTSPPGVRPAPSERDVVDASEVRCLDPEAAAAMIAEIRAAAKEGDSLGGVAEVVAYGVPVGLGSYVHWDRKLDGLLAGALMSIQAVKAVEIGDGFAQAAQRGSVAHDAIVREDARREAGGFARRSDHAGGIGGGRRRRAPRDRASGDE